Protein AF-A0A1H3KTJ8-F1 (afdb_monomer_lite)

Radius of gyration: 18.59 Å; chains: 1; bounding box: 39×26×48 Å

Organism: NCBI:txid415015

Foldseek 3Di:
DPPPCVVVVVVVVVVVVVCLLVLLVVLLVLLVVQLVQLVVLCVDVVSVVVSVVSNVSSVVSNVVSVD

pLDDT: mean 79.33, std 8.55, range [51.66, 90.69]

Secondary structure (DSSP, 8-state):
--SSSHHHHHHHHHHHHHHHHHHHHHHHHHHHHHHHHHHHHHTSHHHHHHHHHHHHHHHHHHHHHH-

Structure (mmCIF, N/CA/C/O backbone):
data_AF-A0A1H3KTJ8-F1
#
_entry.id   AF-A0A1H3KTJ8-F1
#
loop_
_atom_site.group_PDB
_atom_site.id
_atom_site.type_symbol
_atom_site.label_atom_id
_atom_site.label_alt_id
_atom_site.label_comp_id
_atom_site.label_asym_id
_atom_site.label_entity_id
_atom_site.label_seq_id
_atom_site.pdbx_PDB_ins_code
_atom_site.Cartn_x
_atom_site.Cartn_y
_atom_site.Cartn_z
_atom_site.occupancy
_atom_site.B_iso_or_equiv
_atom_site.auth_seq_id
_atom_site.auth_comp_id
_atom_site.auth_asym_id
_atom_site.auth_atom_id
_atom_site.pdbx_PDB_model_num
ATOM 1 N N . MET A 1 1 ? -30.927 16.166 25.202 1.00 51.66 1 MET A N 1
ATOM 2 C CA . MET A 1 1 ? -30.758 15.831 23.764 1.00 51.66 1 MET A CA 1
ATOM 3 C C . MET A 1 1 ? -29.397 15.199 23.399 1.00 51.66 1 MET A C 1
ATOM 5 O O . MET A 1 1 ? -29.025 15.236 22.239 1.00 51.66 1 MET A O 1
ATOM 9 N N . ARG A 1 2 ? -28.649 14.563 24.324 1.00 53.16 2 ARG A N 1
ATOM 10 C CA . ARG A 1 2 ? -27.335 13.939 24.010 1.00 53.16 2 ARG A CA 1
ATOM 11 C C . ARG A 1 2 ? -27.265 12.415 24.215 1.00 53.16 2 ARG A C 1
ATOM 13 O O . ARG A 1 2 ? -26.228 11.824 23.963 1.00 53.16 2 ARG A O 1
ATOM 20 N N . VAL A 1 3 ? -28.359 11.781 24.650 1.00 59.25 3 VAL A N 1
ATOM 21 C CA . VAL A 1 3 ? -28.338 10.389 25.152 1.00 59.25 3 VAL A CA 1
ATOM 22 C C . VAL A 1 3 ? -28.963 9.372 24.181 1.00 59.25 3 VAL A C 1
ATOM 24 O O . VAL A 1 3 ? -28.650 8.193 24.255 1.00 59.25 3 VAL A O 1
ATOM 27 N N . LEU A 1 4 ? -29.781 9.814 23.215 1.00 61.09 4 LEU A N 1
ATOM 28 C CA . LEU A 1 4 ? -30.471 8.922 22.263 1.00 61.09 4 LEU A CA 1
ATOM 29 C C . LEU A 1 4 ? -29.575 8.382 21.135 1.00 61.09 4 LEU A C 1
ATOM 31 O O . LEU A 1 4 ? -29.836 7.302 20.621 1.00 61.09 4 LEU A O 1
ATOM 35 N N . PHE A 1 5 ? -28.498 9.086 20.772 1.00 57.97 5 PHE A N 1
ATOM 36 C CA . PHE A 1 5 ? -27.575 8.635 19.719 1.00 57.97 5 PHE A CA 1
ATOM 37 C C . PHE A 1 5 ? -26.395 7.815 20.250 1.00 57.97 5 PHE A C 1
ATOM 39 O O . PHE A 1 5 ? -25.635 7.266 19.458 1.00 57.97 5 PHE A O 1
ATOM 46 N N . LEU A 1 6 ? -26.244 7.686 21.574 1.00 67.12 6 LEU A N 1
ATOM 47 C CA . LEU A 1 6 ? -25.180 6.893 22.197 1.00 67.12 6 LEU A CA 1
ATOM 48 C C . LEU A 1 6 ? -25.126 5.431 21.691 1.00 67.12 6 LEU A C 1
ATOM 50 O O . LEU A 1 6 ? -24.030 4.995 21.332 1.00 67.12 6 LEU A O 1
ATOM 54 N N . PRO A 1 7 ? -26.251 4.684 21.579 1.00 65.88 7 PRO A N 1
ATOM 55 C CA . PRO A 1 7 ? -26.210 3.329 21.025 1.00 65.88 7 PRO A CA 1
ATOM 56 C C . PRO A 1 7 ? -25.861 3.321 19.531 1.00 65.88 7 PRO A C 1
ATOM 58 O O . PRO A 1 7 ? -25.147 2.436 19.070 1.00 65.88 7 PRO A O 1
ATOM 61 N N . PHE A 1 8 ? -26.287 4.340 18.779 1.00 70.44 8 PHE A N 1
ATOM 62 C CA . PHE A 1 8 ? -25.999 4.456 17.347 1.00 70.44 8 PHE A CA 1
ATOM 63 C C . PHE A 1 8 ? -24.516 4.754 17.079 1.00 70.44 8 PHE A C 1
ATOM 65 O O . PHE A 1 8 ? -23.918 4.198 16.162 1.00 70.44 8 PHE A O 1
ATOM 72 N N . ILE A 1 9 ? -23.891 5.573 17.929 1.00 72.19 9 ILE A N 1
ATOM 73 C CA . ILE A 1 9 ? -22.453 5.866 17.880 1.00 72.19 9 ILE A CA 1
ATOM 74 C C . ILE A 1 9 ? -21.637 4.632 18.294 1.00 72.19 9 ILE A C 1
ATOM 76 O O . ILE A 1 9 ? -20.594 4.367 17.703 1.00 72.19 9 ILE A O 1
ATOM 80 N N . ALA A 1 10 ? -22.102 3.856 19.279 1.00 73.44 10 ALA A N 1
ATOM 81 C CA . ALA A 1 10 ? -21.444 2.614 19.690 1.00 73.44 10 ALA A CA 1
ATOM 82 C C . ALA A 1 10 ? -21.477 1.545 18.582 1.00 73.44 10 ALA A C 1
ATOM 84 O O . ALA A 1 10 ? -20.452 0.925 18.302 1.00 73.44 10 ALA A O 1
ATOM 85 N N . LEU A 1 11 ? -22.617 1.386 17.900 1.00 77.00 11 LEU A N 1
ATOM 86 C CA . LEU A 1 11 ? -22.739 0.518 16.725 1.00 77.00 11 LEU A CA 1
ATOM 87 C C . LEU A 1 11 ? -21.876 1.019 15.561 1.00 77.00 11 LEU A C 1
ATOM 89 O O . LEU A 1 11 ? -21.165 0.227 14.949 1.00 77.00 11 LEU A O 1
ATOM 93 N N . GLY A 1 12 ? -21.862 2.331 15.310 1.00 78.12 12 GLY A N 1
ATOM 94 C CA . GLY A 1 12 ? -20.988 2.948 14.310 1.00 78.12 12 GLY A CA 1
ATOM 95 C C . GLY A 1 12 ? -19.507 2.662 14.569 1.00 78.12 12 GLY A C 1
ATOM 96 O O . GLY A 1 12 ? -18.797 2.277 13.647 1.00 78.12 12 GLY A O 1
ATOM 97 N N . LYS A 1 13 ? -19.056 2.740 15.828 1.00 77.56 13 LYS A N 1
ATOM 98 C CA . LYS A 1 13 ? -17.682 2.383 16.221 1.00 77.56 13 LYS A CA 1
ATOM 99 C C . LYS A 1 13 ? -17.373 0.899 16.044 1.00 77.56 13 LYS A C 1
ATOM 101 O O . LYS A 1 13 ? -16.253 0.560 15.677 1.00 77.56 13 LYS A O 1
ATOM 106 N N . LEU A 1 14 ? -18.340 0.014 16.295 1.00 79.12 14 LEU A N 1
ATOM 107 C CA . LEU A 1 14 ? -18.164 -1.424 16.077 1.00 79.12 14 LEU A CA 1
ATOM 108 C C . LEU A 1 14 ? -18.0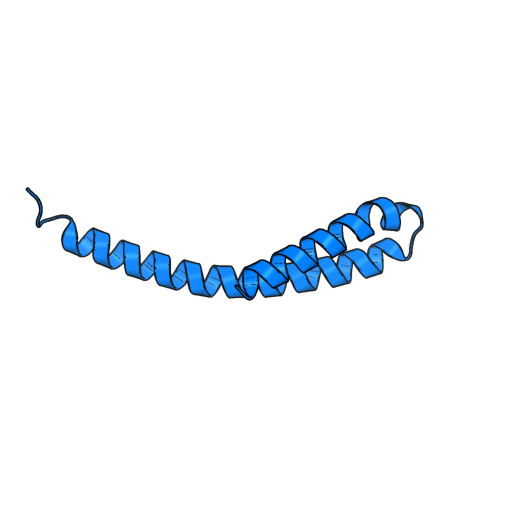07 -1.735 14.583 1.00 79.12 14 LEU A C 1
ATOM 110 O O . LEU A 1 14 ? -17.105 -2.473 14.196 1.00 79.12 14 LEU A O 1
ATOM 114 N N . VAL A 1 15 ? -18.835 -1.116 13.738 1.00 82.25 15 VAL A N 1
ATOM 115 C CA . VAL A 1 15 ? -18.728 -1.222 12.277 1.00 82.25 15 VAL A CA 1
ATOM 116 C C . VAL A 1 15 ? -17.413 -0.618 11.782 1.00 82.25 15 VAL A C 1
ATOM 118 O O . VAL A 1 15 ? -16.728 -1.242 10.979 1.00 82.25 15 VAL A O 1
ATOM 121 N N . GLU A 1 16 ? -17.002 0.541 12.300 1.00 82.69 16 GLU A N 1
ATOM 122 C CA . GLU A 1 16 ? -15.718 1.171 11.971 1.00 82.69 16 GLU A CA 1
ATOM 123 C C . GLU A 1 16 ? -14.533 0.266 12.341 1.00 82.69 16 GLU A C 1
ATOM 125 O O . GLU A 1 16 ? -13.573 0.158 11.579 1.00 82.69 16 GLU A O 1
ATOM 130 N N . TYR A 1 17 ? -14.618 -0.441 13.471 1.00 80.06 17 TYR A N 1
ATOM 131 C CA . TYR A 1 17 ? -13.603 -1.398 13.907 1.00 80.06 17 TYR A CA 1
ATOM 132 C C . TYR A 1 17 ? -13.519 -2.613 12.977 1.00 80.06 17 TYR A C 1
ATOM 134 O O . TYR A 1 17 ? -12.425 -2.995 12.555 1.00 80.06 17 TYR A O 1
ATOM 142 N N . ILE A 1 18 ? -14.672 -3.179 12.604 1.00 80.88 18 ILE A N 1
ATOM 143 C CA . ILE A 1 18 ? -14.753 -4.283 11.641 1.00 80.88 18 ILE A CA 1
ATOM 144 C C . ILE A 1 18 ? -14.171 -3.832 10.298 1.00 80.88 18 ILE A C 1
ATOM 146 O O . ILE A 1 18 ? -13.259 -4.476 9.793 1.00 80.88 18 ILE A O 1
ATOM 150 N N . ILE A 1 19 ? -14.601 -2.682 9.769 1.00 80.38 19 ILE A N 1
ATOM 151 C CA . ILE A 1 19 ? -14.109 -2.131 8.498 1.00 80.38 19 ILE A CA 1
ATOM 152 C C . ILE A 1 19 ? -12.607 -1.836 8.555 1.00 80.38 19 ILE A C 1
ATOM 154 O O . ILE A 1 19 ? -11.918 -2.066 7.566 1.00 80.38 19 ILE A O 1
ATOM 158 N N . LYS A 1 20 ? -12.061 -1.384 9.689 1.00 81.31 20 LYS A N 1
ATOM 159 C CA . LYS A 1 20 ? -10.609 -1.206 9.849 1.00 81.31 20 LYS A CA 1
ATOM 160 C C . LYS A 1 20 ? -9.858 -2.522 9.705 1.00 81.31 20 LYS A C 1
ATOM 162 O O . LYS A 1 20 ? -8.859 -2.572 8.996 1.00 81.31 20 LYS A O 1
ATOM 167 N N . ILE A 1 21 ? -10.339 -3.583 10.351 1.00 78.50 21 ILE A N 1
ATOM 168 C CA . ILE A 1 21 ? -9.717 -4.909 10.272 1.00 78.50 21 ILE A CA 1
ATOM 169 C C . ILE A 1 21 ? -9.859 -5.480 8.858 1.00 78.50 21 ILE A C 1
ATOM 171 O O . ILE A 1 21 ? -8.872 -5.924 8.269 1.00 78.50 21 ILE A O 1
ATOM 175 N N . THR A 1 22 ? -11.061 -5.432 8.281 1.00 82.31 22 THR A N 1
ATOM 176 C CA . THR A 1 22 ? -11.315 -5.965 6.938 1.00 82.31 22 THR A CA 1
ATOM 177 C C . THR A 1 22 ? -10.580 -5.158 5.868 1.00 82.31 22 THR A C 1
ATOM 179 O O . THR A 1 22 ? -9.966 -5.741 4.984 1.00 82.31 22 THR A O 1
ATOM 182 N N . GLY A 1 23 ? -10.562 -3.828 5.966 1.00 81.25 23 GLY A N 1
ATOM 183 C CA . GLY A 1 23 ? -9.863 -2.938 5.037 1.00 81.25 23 GLY A CA 1
ATOM 184 C C . GLY A 1 23 ? -8.354 -3.162 5.028 1.00 81.25 23 GLY A C 1
ATOM 185 O O . GLY A 1 23 ? -7.736 -3.144 3.966 1.00 81.25 23 GLY A O 1
ATOM 186 N N . ARG A 1 24 ? -7.774 -3.472 6.191 1.00 82.94 24 ARG A N 1
ATOM 187 C CA . ARG A 1 24 ? -6.359 -3.822 6.338 1.00 82.94 24 ARG A CA 1
ATOM 188 C C . ARG A 1 24 ? -6.019 -5.144 5.638 1.00 82.94 24 ARG A C 1
ATOM 190 O O . ARG A 1 24 ? -5.068 -5.208 4.863 1.00 82.94 24 ARG A O 1
ATOM 197 N N . LEU A 1 25 ? -6.849 -6.170 5.839 1.00 83.12 25 LEU A N 1
ATOM 198 C CA . LEU A 1 25 ? -6.725 -7.469 5.163 1.00 83.12 25 LEU A CA 1
ATOM 199 C C . LEU A 1 25 ? -6.898 -7.347 3.642 1.00 83.12 25 LEU A C 1
ATOM 201 O O . LEU A 1 25 ? -6.097 -7.888 2.882 1.00 83.12 25 LEU A O 1
ATOM 205 N N . ILE A 1 26 ? -7.907 -6.597 3.193 1.00 85.19 26 ILE A N 1
ATOM 206 C CA . ILE A 1 26 ? -8.178 -6.360 1.769 1.00 85.19 26 ILE A CA 1
ATOM 207 C C . ILE A 1 26 ? -7.016 -5.604 1.110 1.00 85.19 26 ILE A C 1
ATOM 209 O O . ILE A 1 26 ? -6.620 -5.963 0.003 1.00 85.19 26 ILE A O 1
ATOM 213 N N . ALA A 1 27 ? -6.435 -4.603 1.781 1.00 85.12 27 ALA A N 1
ATOM 214 C CA . ALA A 1 27 ? -5.292 -3.851 1.263 1.00 85.12 27 ALA A CA 1
ATOM 215 C C . 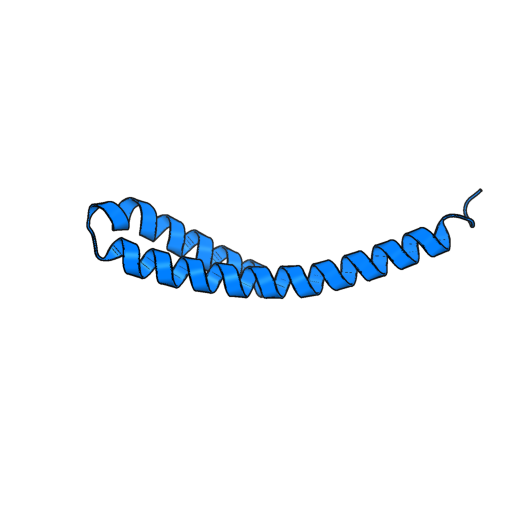ALA A 1 27 ? -4.059 -4.741 1.037 1.00 85.12 27 ALA A C 1
ATOM 217 O O . ALA A 1 27 ? -3.395 -4.614 0.009 1.00 85.12 27 ALA A O 1
ATOM 218 N N . ILE A 1 28 ? -3.787 -5.677 1.954 1.00 84.94 28 ILE A N 1
ATOM 219 C CA . ILE A 1 28 ? -2.684 -6.639 1.812 1.00 84.94 28 ILE A CA 1
ATOM 220 C C . ILE A 1 28 ? -2.935 -7.571 0.621 1.00 84.94 28 ILE A C 1
ATOM 222 O O . ILE A 1 28 ? -2.044 -7.750 -0.208 1.00 84.94 28 ILE A O 1
ATOM 226 N N . ILE A 1 29 ? -4.146 -8.128 0.504 1.00 88.62 29 ILE A N 1
ATOM 227 C CA . ILE A 1 29 ? -4.504 -9.054 -0.581 1.00 88.62 29 ILE A CA 1
ATOM 228 C C . ILE A 1 29 ? -4.429 -8.354 -1.943 1.00 88.62 29 ILE A C 1
ATOM 230 O O . ILE A 1 29 ? -3.770 -8.856 -2.852 1.00 88.62 29 ILE A O 1
ATOM 234 N N . LEU A 1 30 ? -5.052 -7.181 -2.085 1.00 85.88 30 LEU A N 1
ATOM 235 C CA . LEU A 1 30 ? -5.012 -6.405 -3.327 1.00 85.88 30 LEU A CA 1
ATOM 236 C C . LEU A 1 30 ? -3.591 -5.974 -3.685 1.00 85.88 30 LEU A C 1
ATOM 238 O O . LEU A 1 30 ? -3.203 -6.070 -4.846 1.00 85.88 30 LEU A O 1
ATOM 242 N N . GLY A 1 31 ? -2.797 -5.551 -2.701 1.00 86.25 31 GLY A N 1
ATOM 243 C CA . GLY A 1 31 ? -1.400 -5.202 -2.917 1.00 86.25 31 GLY A CA 1
ATOM 244 C C . GLY A 1 31 ? -0.578 -6.380 -3.447 1.00 86.25 31 GLY A C 1
ATOM 245 O O . GLY A 1 31 ? 0.186 -6.217 -4.398 1.00 86.25 31 GLY A O 1
ATOM 246 N N . PHE A 1 32 ? -0.803 -7.585 -2.916 1.00 86.06 32 PHE A N 1
ATOM 247 C CA . PHE A 1 32 ? -0.172 -8.811 -3.412 1.00 86.06 32 PHE A CA 1
ATOM 248 C C . PHE A 1 32 ? -0.581 -9.126 -4.857 1.00 86.06 32 PHE A C 1
ATOM 250 O O . PHE A 1 32 ? 0.271 -9.422 -5.696 1.00 86.06 32 PHE A O 1
ATOM 257 N N . VAL A 1 33 ? -1.875 -9.008 -5.169 1.00 90.69 33 VAL A N 1
ATOM 258 C CA . VAL A 1 33 ? -2.404 -9.211 -6.526 1.00 90.69 33 VAL A CA 1
ATOM 259 C C . VAL A 1 33 ? -1.798 -8.207 -7.510 1.00 90.69 33 VAL A C 1
ATOM 261 O O . VAL A 1 33 ? -1.364 -8.600 -8.591 1.00 90.69 33 VAL A O 1
ATOM 264 N N . PHE A 1 34 ? -1.701 -6.929 -7.139 1.00 86.75 34 PHE A N 1
ATOM 265 C CA . PHE A 1 34 ? -1.119 -5.894 -7.995 1.00 86.75 34 PHE A CA 1
ATOM 266 C C . PHE A 1 34 ? 0.381 -6.068 -8.227 1.00 86.75 34 PHE A C 1
ATOM 268 O O . PHE A 1 34 ? 0.843 -5.796 -9.333 1.00 86.75 34 PHE A O 1
ATOM 275 N N . ILE A 1 35 ? 1.135 -6.564 -7.243 1.00 84.69 35 ILE A N 1
ATOM 276 C CA . ILE A 1 35 ? 2.549 -6.912 -7.439 1.00 84.69 35 ILE A CA 1
ATOM 277 C C . ILE A 1 35 ? 2.678 -8.051 -8.452 1.00 84.69 35 ILE A C 1
ATOM 279 O O . ILE A 1 35 ? 3.452 -7.933 -9.400 1.00 84.69 35 ILE A O 1
ATOM 283 N N . ILE A 1 36 ? 1.893 -9.122 -8.301 1.00 88.25 36 ILE A N 1
ATOM 284 C CA . ILE A 1 36 ? 1.929 -10.263 -9.227 1.00 88.25 36 ILE A CA 1
ATOM 285 C C . ILE A 1 36 ? 1.554 -9.812 -10.642 1.00 88.25 36 ILE A C 1
ATO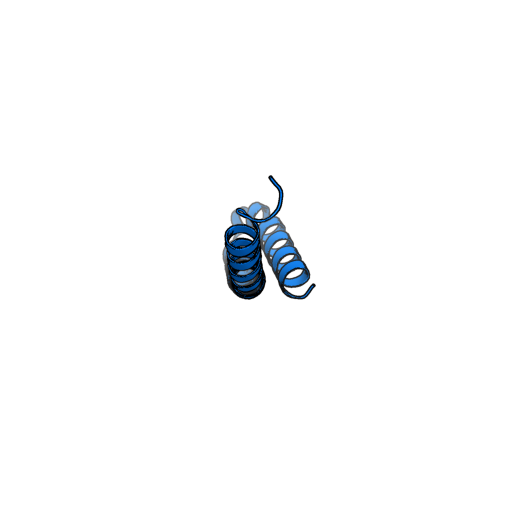M 287 O O . ILE A 1 36 ? 2.291 -10.084 -11.588 1.00 88.25 36 ILE A O 1
ATOM 291 N N . LEU A 1 37 ? 0.454 -9.071 -10.793 1.00 85.88 37 LEU A N 1
ATOM 292 C CA . LEU A 1 37 ? 0.031 -8.538 -12.089 1.00 85.88 37 LEU A CA 1
ATOM 293 C C . LEU A 1 37 ? 1.065 -7.574 -12.677 1.00 85.88 37 LEU A C 1
ATOM 295 O O . LEU A 1 37 ? 1.344 -7.647 -13.868 1.00 85.88 37 LEU A O 1
ATOM 299 N N . GLY A 1 38 ? 1.666 -6.708 -11.860 1.00 83.44 38 GLY A N 1
ATOM 300 C CA . GLY A 1 38 ? 2.710 -5.778 -12.286 1.00 83.44 38 GLY A CA 1
ATOM 301 C C . GLY A 1 38 ? 3.953 -6.494 -12.814 1.00 83.44 38 GLY A C 1
ATOM 302 O O . GLY A 1 38 ? 4.480 -6.109 -13.859 1.00 83.44 38 GLY A O 1
ATOM 303 N N . ILE A 1 39 ? 4.378 -7.576 -12.157 1.00 82.62 39 ILE A N 1
ATOM 304 C CA . ILE A 1 39 ? 5.496 -8.419 -12.608 1.00 82.62 39 ILE A CA 1
ATOM 305 C C . ILE A 1 39 ? 5.143 -9.114 -13.927 1.00 82.62 39 ILE A C 1
ATOM 307 O O . ILE A 1 39 ? 5.924 -9.051 -14.874 1.00 82.62 39 ILE A O 1
ATOM 311 N N . VAL A 1 40 ? 3.958 -9.725 -14.015 1.00 85.56 40 VAL A N 1
ATOM 312 C CA . VAL A 1 40 ? 3.504 -10.440 -15.219 1.00 85.56 40 VAL A CA 1
ATOM 313 C C . VAL A 1 40 ? 3.364 -9.492 -16.412 1.00 85.56 40 VAL A C 1
ATOM 315 O O . VAL A 1 40 ? 3.809 -9.816 -17.509 1.00 85.56 40 VAL A O 1
ATOM 318 N N . LEU A 1 41 ? 2.800 -8.299 -16.210 1.00 81.75 41 LEU A N 1
ATOM 319 C CA . LEU A 1 41 ? 2.661 -7.285 -17.259 1.00 81.75 41 LEU A CA 1
ATOM 320 C C . LEU A 1 41 ? 4.026 -6.750 -17.711 1.00 81.75 41 LEU A C 1
ATOM 322 O O . LEU A 1 41 ? 4.240 -6.555 -18.909 1.00 81.75 41 LEU A O 1
ATOM 326 N N . SER A 1 42 ? 4.975 -6.592 -16.783 1.00 83.81 42 SER A N 1
ATOM 327 C CA . SER A 1 42 ? 6.332 -6.115 -17.088 1.00 83.81 42 SER A CA 1
ATOM 328 C C . SER A 1 42 ? 7.166 -7.088 -17.925 1.00 83.81 42 SER A C 1
ATOM 330 O O . SER A 1 42 ? 8.201 -6.688 -18.452 1.00 83.81 42 SER A O 1
ATOM 332 N N . LEU A 1 43 ? 6.710 -8.333 -18.124 1.00 83.75 43 LEU A N 1
ATOM 333 C CA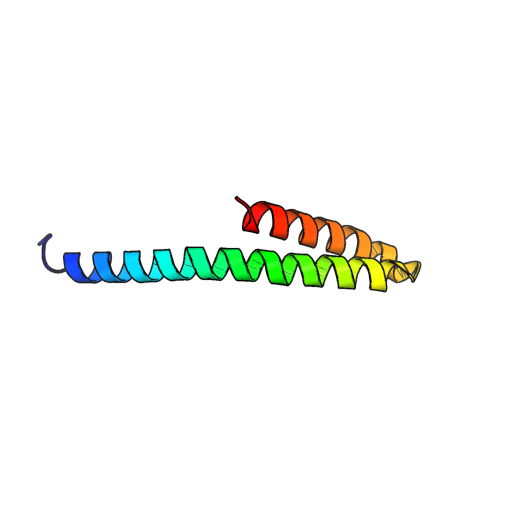 . LEU A 1 43 ? 7.326 -9.270 -19.075 1.00 83.75 43 LEU A CA 1
ATOM 334 C C . LEU A 1 43 ? 7.236 -8.782 -20.530 1.00 83.75 43 LEU A C 1
ATOM 336 O O . LEU A 1 43 ? 7.963 -9.269 -21.392 1.00 83.75 43 LEU A O 1
ATOM 340 N N . THR A 1 44 ? 6.364 -7.813 -20.814 1.00 84.31 44 THR A N 1
ATOM 341 C CA . THR A 1 44 ? 6.253 -7.167 -22.126 1.00 84.31 44 THR A CA 1
ATOM 342 C C . THR A 1 44 ? 6.752 -5.723 -22.049 1.00 84.31 44 THR A C 1
ATOM 344 O O . THR A 1 44 ? 6.485 -5.027 -21.074 1.00 84.31 44 THR A O 1
ATOM 347 N N . VAL A 1 45 ? 7.438 -5.230 -23.088 1.00 76.69 45 VAL A N 1
ATOM 348 C CA . VAL A 1 45 ? 7.991 -3.854 -23.116 1.00 76.69 45 VAL A CA 1
ATOM 349 C C . VAL A 1 45 ? 6.898 -2.795 -22.905 1.00 76.69 45 VAL A C 1
ATOM 351 O O . VAL A 1 45 ? 7.096 -1.821 -22.186 1.00 76.69 45 VAL A O 1
ATOM 354 N N . ILE A 1 46 ? 5.715 -3.020 -23.481 1.00 80.69 46 ILE A N 1
ATOM 355 C CA . ILE A 1 46 ? 4.545 -2.142 -23.326 1.00 80.69 46 ILE A CA 1
ATOM 356 C C . ILE A 1 46 ? 3.948 -2.284 -21.921 1.00 80.69 46 ILE A C 1
ATOM 358 O O . ILE A 1 46 ? 3.605 -1.292 -21.280 1.00 80.69 46 ILE A O 1
ATOM 362 N N . GLY A 1 47 ? 3.855 -3.513 -21.415 1.00 81.00 47 GLY A N 1
ATOM 363 C CA . GLY A 1 47 ? 3.330 -3.775 -20.086 1.00 81.00 47 GLY A CA 1
ATOM 364 C C . GLY A 1 47 ? 4.267 -3.342 -18.961 1.00 81.00 47 GLY A C 1
ATOM 365 O O . GLY A 1 47 ? 3.770 -3.115 -17.871 1.00 81.00 47 GLY A O 1
ATOM 366 N N . ALA A 1 48 ? 5.564 -3.114 -19.193 1.00 80.12 48 ALA A N 1
ATOM 367 C CA . ALA A 1 48 ? 6.476 -2.537 -18.198 1.00 80.12 48 ALA A CA 1
ATOM 368 C C . ALA A 1 48 ? 6.160 -1.063 -17.891 1.00 80.12 48 ALA A C 1
ATOM 370 O O . ALA A 1 48 ? 6.261 -0.636 -16.742 1.00 80.12 48 ALA A O 1
ATOM 371 N N . ILE A 1 49 ? 5.695 -0.298 -18.887 1.00 85.19 49 ILE A N 1
ATOM 372 C CA . ILE A 1 49 ? 5.305 1.114 -18.718 1.00 85.19 49 ILE A CA 1
ATOM 373 C C . ILE A 1 49 ? 4.141 1.242 -17.726 1.00 85.19 49 ILE A C 1
ATOM 375 O O . ILE A 1 49 ? 4.093 2.186 -16.943 1.00 85.19 49 ILE A O 1
ATOM 379 N N . ILE A 1 50 ? 3.217 0.280 -17.744 1.00 82.81 50 ILE A N 1
ATOM 380 C CA . ILE A 1 50 ? 2.025 0.260 -16.883 1.00 82.81 50 ILE A CA 1
ATOM 381 C C . ILE A 1 50 ? 2.269 -0.578 -15.619 1.00 82.81 50 ILE A C 1
ATOM 383 O O . ILE A 1 50 ? 1.833 -0.212 -14.530 1.00 82.81 50 ILE A O 1
ATOM 387 N N . GLY A 1 51 ? 3.001 -1.680 -15.754 1.00 83.81 51 GLY A N 1
ATOM 388 C CA . GLY A 1 51 ? 3.261 -2.691 -14.735 1.00 83.81 51 GLY A CA 1
ATOM 389 C C . GLY A 1 51 ? 4.201 -2.219 -13.634 1.00 83.81 51 GLY A C 1
ATOM 390 O O . GLY A 1 51 ? 3.953 -2.535 -12.473 1.00 83.81 51 GLY A O 1
ATOM 391 N N . VAL A 1 52 ? 5.212 -1.403 -13.952 1.00 84.88 52 VAL A N 1
ATOM 392 C CA . VAL A 1 52 ? 6.097 -0.804 -12.937 1.00 84.88 52 VAL A CA 1
ATOM 393 C C . VAL A 1 52 ? 5.320 0.147 -12.005 1.00 84.88 52 VAL A C 1
ATOM 395 O O . VAL A 1 52 ? 5.380 -0.055 -10.790 1.00 84.88 52 VAL A O 1
ATOM 398 N N . PRO A 1 53 ? 4.522 1.117 -12.503 1.00 85.19 53 PRO A N 1
ATOM 399 C CA . PRO A 1 53 ? 3.630 1.910 -11.652 1.00 85.19 53 PRO A CA 1
ATOM 400 C C . PRO A 1 53 ? 2.651 1.061 -10.832 1.00 85.19 53 PRO A C 1
ATOM 402 O O . PRO A 1 53 ? 2.418 1.345 -9.656 1.00 85.19 53 PRO A O 1
ATOM 405 N N . LEU A 1 54 ? 2.093 0.007 -11.435 1.00 86.19 54 LEU A N 1
ATOM 406 C CA . LEU A 1 54 ? 1.154 -0.907 -10.780 1.00 86.19 54 LEU A CA 1
ATOM 407 C C . LEU A 1 54 ? 1.801 -1.674 -9.624 1.00 86.19 54 LEU A C 1
ATOM 409 O O . LEU A 1 54 ? 1.207 -1.780 -8.552 1.00 86.19 54 LEU A O 1
ATOM 413 N N . ALA A 1 55 ? 3.036 -2.144 -9.804 1.00 83.12 55 ALA A N 1
ATOM 414 C CA . ALA A 1 55 ? 3.802 -2.809 -8.757 1.00 83.12 55 ALA A CA 1
ATOM 415 C C . ALA A 1 55 ? 4.128 -1.851 -7.599 1.00 83.12 55 ALA A C 1
ATOM 417 O O . ALA A 1 55 ? 3.999 -2.232 -6.436 1.00 83.12 55 ALA A O 1
ATOM 418 N N . ILE A 1 56 ? 4.476 -0.593 -7.899 1.00 86.56 56 ILE A N 1
ATOM 419 C CA . ILE A 1 56 ? 4.718 0.443 -6.881 1.00 86.56 56 ILE A CA 1
ATOM 420 C C . ILE A 1 56 ? 3.434 0.740 -6.096 1.00 86.56 56 ILE A C 1
ATOM 422 O O . ILE A 1 56 ? 3.466 0.788 -4.866 1.00 86.56 56 ILE A O 1
ATOM 426 N N . MET A 1 57 ? 2.292 0.889 -6.774 1.00 85.94 57 MET A N 1
ATOM 427 C CA . MET A 1 57 ? 0.995 1.055 -6.108 1.00 85.94 57 MET A CA 1
ATOM 428 C C . MET A 1 57 ? 0.629 -0.154 -5.242 1.00 85.94 57 MET A C 1
ATOM 430 O O . MET A 1 57 ? 0.197 0.029 -4.104 1.00 85.94 57 MET A O 1
ATOM 434 N N . GLY A 1 58 ? 0.847 -1.374 -5.739 1.00 82.88 58 GLY A N 1
ATOM 435 C CA . GLY A 1 58 ? 0.638 -2.600 -4.971 1.00 82.88 58 GLY A CA 1
ATOM 436 C C . GLY A 1 58 ? 1.491 -2.639 -3.703 1.00 82.88 58 GLY A C 1
ATOM 437 O O . GLY A 1 58 ? 0.985 -2.935 -2.622 1.00 82.88 58 GLY A O 1
ATOM 438 N N . LEU A 1 59 ? 2.759 -2.236 -3.798 1.00 81.19 59 LEU A N 1
ATOM 439 C CA . LEU A 1 59 ? 3.676 -2.170 -2.661 1.00 81.19 59 LEU A CA 1
ATOM 440 C C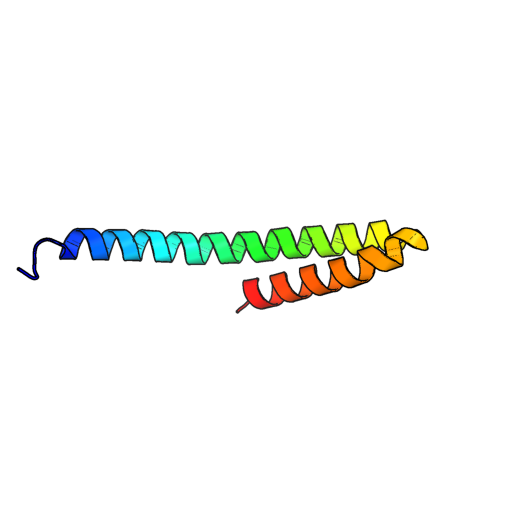 . LEU A 1 59 ? 3.242 -1.108 -1.638 1.00 81.19 59 LEU A C 1
ATOM 442 O O . LEU A 1 59 ? 3.200 -1.389 -0.441 1.00 81.19 59 LEU A O 1
ATOM 446 N N . LEU A 1 60 ? 2.824 0.077 -2.091 1.00 83.69 60 LEU A N 1
ATOM 447 C CA . LEU A 1 60 ? 2.271 1.123 -1.221 1.00 83.69 60 LEU A CA 1
ATOM 448 C C . LEU A 1 60 ? 0.976 0.680 -0.515 1.00 83.69 60 LEU A C 1
ATOM 450 O O . LEU A 1 60 ? 0.769 1.021 0.652 1.00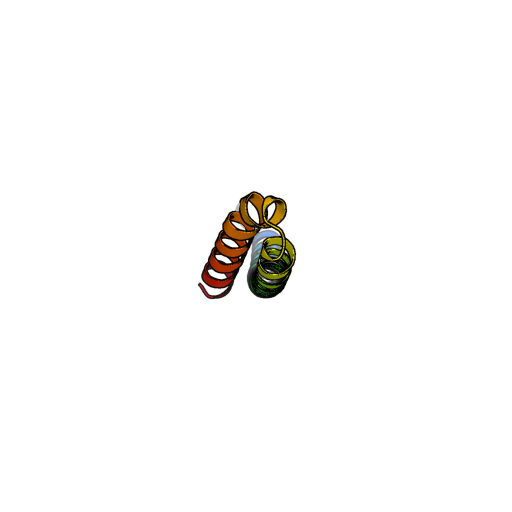 83.69 60 LEU A O 1
ATOM 454 N N . MET A 1 61 ? 0.119 -0.098 -1.187 1.00 82.44 61 MET A N 1
ATOM 455 C CA . MET A 1 61 ? -1.078 -0.690 -0.577 1.00 82.44 61 MET A CA 1
ATOM 456 C C . MET A 1 61 ? -0.729 -1.704 0.512 1.00 82.44 61 MET A C 1
ATOM 458 O O . MET A 1 61 ? -1.366 -1.679 1.561 1.00 82.44 61 MET A O 1
ATOM 462 N N . ILE A 1 62 ? 0.301 -2.537 0.321 1.00 80.00 62 ILE A N 1
ATOM 463 C CA . ILE A 1 62 ? 0.780 -3.451 1.372 1.00 80.00 62 ILE A CA 1
ATOM 464 C C . ILE A 1 62 ? 1.311 -2.660 2.566 1.00 80.00 62 ILE A C 1
ATOM 466 O O . ILE A 1 62 ? 0.972 -2.988 3.698 1.00 80.00 62 ILE A O 1
ATOM 470 N N . VAL A 1 63 ? 2.086 -1.595 2.342 1.00 80.25 63 VAL A N 1
ATOM 471 C CA . VAL A 1 63 ? 2.622 -0.761 3.432 1.00 80.25 63 VAL A CA 1
ATOM 472 C C . VAL A 1 63 ? 1.492 -0.116 4.244 1.00 80.25 63 VAL A C 1
ATOM 474 O O . VAL A 1 63 ? 1.535 -0.160 5.470 1.00 80.25 63 VAL A O 1
ATOM 477 N N . ARG A 1 64 ? 0.441 0.403 3.591 1.00 76.69 64 ARG A N 1
ATOM 478 C CA . ARG A 1 64 ? -0.775 0.898 4.272 1.00 76.69 64 ARG A CA 1
ATOM 479 C C . ARG A 1 64 ? -1.651 -0.206 4.864 1.00 76.69 64 ARG A C 1
ATOM 481 O O . ARG A 1 64 ? -2.387 0.037 5.805 1.00 76.69 64 ARG A O 1
ATOM 488 N N . GLY A 1 65 ? -1.609 -1.413 4.314 1.00 74.00 65 GLY A N 1
ATOM 489 C CA . GLY A 1 65 ? -2.224 -2.587 4.922 1.00 74.00 65 GLY A CA 1
ATOM 490 C C . GLY A 1 65 ? -1.458 -3.031 6.168 1.00 74.00 65 GLY A C 1
ATOM 491 O O . GLY A 1 65 ? -2.037 -3.533 7.114 1.00 74.00 65 GLY A O 1
ATOM 492 N N . PHE A 1 66 ? -0.152 -2.810 6.249 1.00 68.94 66 PHE A N 1
ATOM 493 C CA . PHE A 1 66 ? 0.626 -3.158 7.436 1.00 68.94 66 PHE A CA 1
ATOM 494 C C . PHE A 1 66 ? 0.684 -2.067 8.500 1.00 68.94 66 PHE A C 1
ATOM 496 O O . PHE A 1 66 ? 0.969 -2.414 9.643 1.00 68.94 66 PHE A O 1
ATOM 503 N N . PHE A 1 67 ? 0.354 -0.810 8.192 1.00 59.44 67 PHE A N 1
ATOM 504 C CA . PHE A 1 67 ? 0.296 0.315 9.139 1.00 59.44 67 PHE A CA 1
ATOM 505 C C . PHE A 1 67 ? -1.134 0.798 9.377 1.00 59.44 67 PHE A C 1
ATOM 507 O O . PHE A 1 67 ? -1.590 0.659 10.538 1.00 59.44 67 PHE A O 1
#

Sequence (67 aa):
MRVLFLPFIALGKLVEYIIKITGRLIAIILGFVFIILGIVLSLTVIGAIIGVPLAIMGLLMIVRGFF